Protein AF-A0A8C0JGU2-F1 (afdb_monomer)

pLDDT: mean 75.51, std 25.08, range [31.14, 98.25]

Solvent-accessible surface area (backbone atoms only — not comparable to full-atom values): 10276 Å² total; per-residue (Å²): 140,85,83,83,64,81,61,88,95,45,83,63,78,75,77,56,96,84,64,71,48,79,50,54,41,74,38,99,46,91,37,22,14,23,42,33,38,35,52,96,93,42,63,17,31,30,36,30,52,70,56,36,54,33,44,25,22,14,47,16,47,60,69,69,16,43,52,43,73,38,48,37,48,62,15,71,44,48,61,70,67,82,50,50,38,42,20,51,43,55,37,90,41,78,52,73,42,70,89,73,33,56,49,49,60,78,58,48,68,93,74,57,47,63,30,23,18,24,34,31,28,64,37,63,68,79,65,72,60,71,53,68,54,102,71,75,64,56,80,67,86,76,76,71,92,74,64,65,82,64,90,72,85,68,94,76,93,66,97,71,88,62,91,58,57,80,82,77,69,72,132

Mean predicted aligned error: 14.52 Å

Foldseek 3Di:
DDDFDDDDPDGPPPQPQADKDWFAPQDPDRQWHFIWIDHRNDIAFAFQALFFQLLLQLVCQLSVQHGFPTKDWQCPSHFDDDAHFWYNFDHPNPDNHSVVTDTDHTRDDPDDRSRTIITHGPRPPPPQPQPCDPDDGDRDDDDCPPFDFDQDDDPDDDRDTDGDDPVNPDD

Secondary structure (DSSP, 8-state):
-PPPP-BTTB------TT--EEEEEEEEETTEEEEEEEETTEEEEEB-TT--HHHHHHHHHHTT--SEEEEE-TTTT----SEEEE-S----S--SSGGGS--PPTT--S--GGGB-EEEE---------B--SS--B-----GGG--------SSS---PPP--GGGS--

Nearest PDB structures (foldseek):
  6san-assembly1_B  TM=9.947E-01  e=7.162E-18  Homo sapiens
  8j8t-assembly2_B  TM=9.954E-01  e=1.824E-17  Homo sapiens
  8wzs-assembly1_A  TM=9.879E-01  e=1.714E-17  Homo s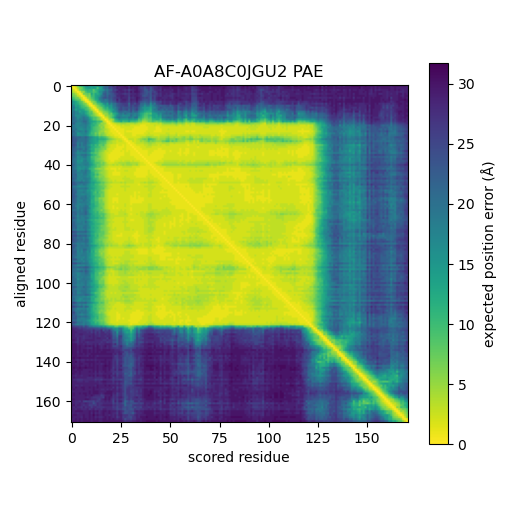apiens
  6sa4-assembly1_A  TM=9.863E-01  e=5.603E-17  Homo sapiens
  7c00-assembly1_A  TM=9.971E-01  e=2.672E-15  Homo sapiens

Organism: Chelonoidis abingdonii (NCBI:txid106734)

Radius of gyration: 19.93 Å; Cα contacts (8 Å, |Δi|>4): 339; chains: 1; bounding box: 49×46×57 Å

InterPro domains:
  IPR001190 SRCR domain [PF00530] (25-122)
  IPR001190 SRCR domain [PR00258] (22-38)
  IPR001190 SRCR domain [PR00258] (41-52)
  IPR001190 SRCR domain [PR00258] (56-66)
  IPR001190 SRCR domain [PR00258] (87-101)
  IPR001190 SRCR domain [PR00258] (110-122)
  IPR001190 SRCR domain [PS00420] (27-64)
  IPR001190 SRCR domain [PS50287] (22-122)
  IPR001190 SRCR domain [SM00202] (22-122)
  IPR036772 SRCR-like domain superfamily [G3DSA:3.10.250.10] (22-127)
  IPR036772 SRCR-like domain superfamily [SSF56487] (19-126)

Structure (mmCIF, N/CA/C/O backbone):
data_AF-A0A8C0JGU2-F1
#
_entry.id   AF-A0A8C0JGU2-F1
#
loop_
_atom_site.group_PDB
_atom_site.id
_atom_site.type_symbol
_atom_site.label_atom_id
_atom_site.label_alt_id
_atom_site.label_comp_id
_atom_site.label_asym_id
_atom_site.label_entity_id
_atom_site.label_seq_id
_atom_site.pdbx_PDB_ins_code
_atom_site.Cartn_x
_atom_site.Cartn_y
_atom_site.Cartn_z
_atom_site.occupancy
_atom_site.B_iso_or_equiv
_atom_site.auth_seq_id
_atom_site.auth_comp_id
_atom_site.auth_asym_id
_atom_site.auth_atom_id
_atom_site.pdbx_PDB_model_num
ATOM 1 N N . PRO A 1 1 ? -0.790 -10.135 26.734 1.00 35.59 1 PRO A N 1
ATOM 2 C CA . PRO A 1 1 ? -1.160 -11.500 27.181 1.00 35.59 1 PRO A CA 1
ATOM 3 C C . PRO A 1 1 ? -2.547 -11.884 26.630 1.00 35.59 1 PRO A C 1
ATOM 5 O O . PRO A 1 1 ? -3.564 -11.542 27.222 1.00 35.59 1 PRO A O 1
ATOM 8 N N . GLY A 1 2 ? -2.585 -12.486 25.436 1.00 40.38 2 GLY A N 1
ATOM 9 C CA . GLY A 1 2 ? -3.820 -12.966 24.804 1.00 40.38 2 GLY A CA 1
ATOM 10 C C . GLY A 1 2 ? -4.133 -14.395 25.245 1.00 40.38 2 GLY A C 1
ATOM 11 O O . GLY A 1 2 ? -3.232 -15.227 25.307 1.00 40.38 2 GLY A O 1
ATOM 12 N N . TRP A 1 3 ? -5.392 -14.666 25.577 1.00 45.00 3 TRP A N 1
ATOM 13 C CA . TRP A 1 3 ? -5.893 -15.983 25.960 1.00 45.00 3 TRP A CA 1
ATOM 14 C C . TRP A 1 3 ? -6.467 -16.659 24.709 1.00 45.00 3 TRP A C 1
ATOM 16 O O . TRP A 1 3 ? -7.402 -16.153 24.093 1.00 45.00 3 TRP A O 1
ATOM 26 N N . ALA A 1 4 ? -5.871 -17.775 24.291 1.00 41.94 4 ALA A N 1
ATOM 27 C CA . ALA A 1 4 ? -6.414 -18.607 23.225 1.00 41.94 4 ALA A CA 1
ATOM 28 C C . ALA A 1 4 ? -7.483 -19.528 23.827 1.00 41.94 4 ALA A C 1
ATOM 30 O O . ALA A 1 4 ? -7.175 -20.328 24.708 1.00 41.94 4 ALA A O 1
ATOM 31 N N . SER A 1 5 ? -8.728 -19.421 23.363 1.00 44.78 5 SER A N 1
ATOM 32 C CA . SER A 1 5 ? -9.773 -20.397 23.686 1.00 44.78 5 SER A CA 1
ATOM 33 C C . SER A 1 5 ? -9.930 -21.364 22.523 1.00 44.78 5 SER A C 1
ATOM 35 O O . SER A 1 5 ? -10.205 -20.948 21.399 1.00 44.78 5 SER A O 1
ATOM 37 N N . ALA A 1 6 ? -9.740 -22.655 22.789 1.00 40.84 6 ALA A N 1
ATOM 38 C CA . ALA A 1 6 ? -9.938 -23.717 21.815 1.00 40.84 6 ALA A CA 1
ATOM 39 C C . ALA A 1 6 ? -11.386 -24.219 21.887 1.00 40.84 6 ALA A C 1
ATOM 41 O O . ALA A 1 6 ? -11.769 -24.873 22.854 1.00 40.84 6 ALA A O 1
ATOM 42 N N . PHE A 1 7 ? -12.177 -23.956 20.848 1.00 49.88 7 PHE A N 1
ATOM 43 C CA . PHE A 1 7 ? -13.428 -24.667 20.597 1.00 49.88 7 PHE A CA 1
ATOM 44 C C . PHE A 1 7 ? -13.294 -25.398 19.257 1.00 49.88 7 PHE A C 1
ATOM 46 O O . PHE A 1 7 ? -13.098 -24.777 18.218 1.00 49.88 7 PHE A O 1
ATOM 53 N N . GLY A 1 8 ? -13.363 -26.732 19.280 1.00 45.84 8 GLY A N 1
ATOM 54 C CA . GLY A 1 8 ? -13.575 -27.538 18.074 1.00 45.84 8 GLY A CA 1
ATOM 55 C C . GLY A 1 8 ? -12.449 -27.545 17.034 1.00 45.84 8 GLY A C 1
ATOM 56 O O . GLY A 1 8 ? -12.742 -27.468 15.850 1.00 45.84 8 GLY A O 1
ATOM 57 N N . GLY A 1 9 ? -11.178 -27.652 17.434 1.00 48.88 9 GLY A N 1
ATOM 58 C CA . GLY A 1 9 ? -10.072 -27.928 16.496 1.00 48.88 9 GLY A CA 1
ATOM 59 C C . GLY A 1 9 ? -9.663 -26.772 15.572 1.00 48.88 9 GLY A C 1
ATOM 60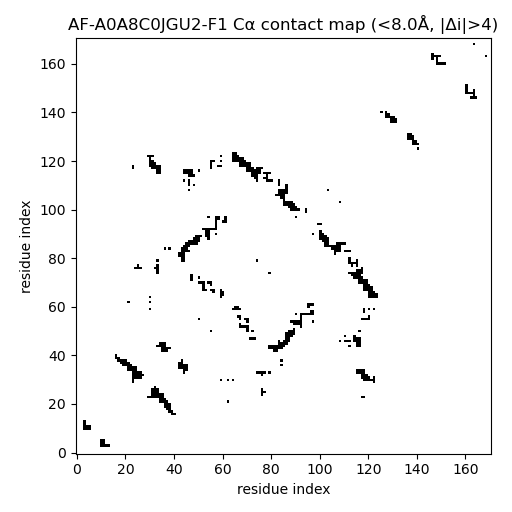 O O . GLY A 1 9 ? -8.700 -26.913 14.823 1.00 48.88 9 GLY A O 1
ATOM 61 N N . TRP A 1 10 ? -10.324 -25.618 15.670 1.00 46.44 10 TRP A N 1
ATOM 62 C CA . TRP A 1 10 ? -9.926 -24.382 15.003 1.00 46.44 10 TRP A CA 1
ATOM 63 C C . TRP A 1 10 ? -9.388 -23.408 16.051 1.00 46.44 10 TRP A C 1
ATOM 65 O O . TRP A 1 10 ? -10.082 -23.046 17.001 1.00 46.44 10 TRP A O 1
ATOM 75 N N . VAL A 1 11 ? -8.135 -22.977 15.896 1.00 49.69 11 VAL A N 1
ATOM 76 C CA . VAL A 1 11 ? -7.600 -21.856 16.676 1.00 49.69 11 VAL A CA 1
ATOM 77 C C . VAL A 1 11 ? -8.199 -20.584 16.086 1.00 49.69 11 VAL A C 1
ATOM 79 O O . VAL A 1 11 ? -7.696 -20.051 15.098 1.00 49.69 11 VAL A O 1
ATOM 82 N N . LEU A 1 12 ? -9.298 -20.104 16.669 1.00 52.41 12 LEU A N 1
ATOM 83 C CA . LEU A 1 12 ? -9.778 -18.756 16.394 1.00 52.41 12 LEU A CA 1
ATOM 84 C C . LEU A 1 12 ? -8.791 -17.783 17.039 1.00 52.41 12 LEU A C 1
ATOM 86 O O . LEU A 1 12 ? -8.829 -17.530 18.242 1.00 52.41 12 LEU A O 1
ATOM 90 N N . VAL A 1 13 ? -7.862 -17.262 16.238 1.00 56.88 13 VAL A N 1
ATOM 91 C CA . VAL A 1 13 ? -7.063 -16.107 16.644 1.00 56.88 13 VAL A CA 1
ATOM 92 C C . VAL A 1 13 ? -8.009 -14.913 16.649 1.00 56.88 13 VAL A C 1
ATOM 94 O O . VAL A 1 13 ? -8.278 -14.315 15.610 1.00 56.88 13 VAL A O 1
ATOM 97 N N . SER A 1 14 ? -8.559 -14.594 17.817 1.00 56.78 14 SER A N 1
ATOM 98 C CA . SER A 1 14 ? -9.327 -13.370 18.020 1.00 56.78 14 SER A CA 1
ATOM 99 C C . SER A 1 14 ? -8.399 -12.182 17.786 1.00 56.78 14 SER A C 1
ATOM 101 O O . SER A 1 14 ? -7.565 -11.863 18.633 1.00 56.78 14 SER A O 1
ATOM 103 N N . ILE A 1 15 ? -8.518 -11.553 16.617 1.00 59.50 15 ILE A N 1
ATOM 104 C CA . ILE A 1 15 ? -7.877 -10.279 16.296 1.00 59.50 15 ILE A CA 1
ATOM 105 C C . ILE A 1 15 ? -8.441 -9.258 17.305 1.00 59.50 15 ILE A C 1
ATOM 107 O O . ILE A 1 15 ? -9.648 -8.999 17.271 1.00 59.50 15 ILE A O 1
ATOM 111 N N . PRO A 1 16 ? -7.644 -8.759 18.272 1.00 62.22 16 PRO A N 1
ATOM 112 C CA . PRO A 1 16 ? -8.172 -7.930 19.349 1.00 62.22 16 PRO A CA 1
ATOM 113 C C . PRO A 1 16 ? -8.842 -6.674 18.783 1.00 62.22 16 PRO A C 1
ATOM 115 O O . PRO A 1 16 ? -8.376 -6.093 17.804 1.00 62.22 16 PRO A O 1
ATOM 118 N N . ALA A 1 17 ? -9.944 -6.242 19.399 1.00 53.47 17 ALA A N 1
ATOM 119 C CA . ALA A 1 17 ? -10.637 -5.022 18.999 1.00 53.47 17 ALA A CA 1
ATOM 120 C C . ALA A 1 17 ? -9.652 -3.836 19.051 1.00 53.47 17 ALA A C 1
ATOM 122 O O . ALA A 1 17 ? -9.192 -3.451 20.124 1.00 53.47 17 ALA A O 1
ATOM 123 N N . GLY A 1 18 ? -9.271 -3.322 17.876 1.00 64.69 18 GLY A N 1
ATOM 124 C CA . GLY A 1 18 ? -8.273 -2.258 17.712 1.00 64.69 18 GLY A CA 1
ATOM 125 C C . GLY A 1 18 ? -6.967 -2.661 17.014 1.00 64.69 18 GLY A C 1
ATOM 126 O O . GLY A 1 18 ? -6.158 -1.782 16.712 1.00 64.69 18 GLY A O 1
ATOM 127 N N . SER A 1 19 ? -6.733 -3.941 16.707 1.00 79.00 19 SER A N 1
ATOM 128 C CA . SER A 1 19 ? -5.566 -4.311 15.896 1.00 79.00 19 SER A CA 1
ATOM 129 C C . SER A 1 19 ? -5.781 -3.976 14.425 1.00 79.00 19 SER A C 1
ATOM 131 O O . SER A 1 19 ? -6.777 -4.373 13.819 1.00 79.00 19 SER A O 1
ATOM 133 N N . ARG A 1 20 ? -4.799 -3.268 13.870 1.00 90.62 20 ARG A N 1
ATOM 134 C CA . ARG A 1 20 ? -4.676 -2.938 12.453 1.00 90.62 20 ARG A CA 1
ATOM 135 C C . ARG A 1 20 ? -3.712 -3.913 11.798 1.00 90.62 20 ARG A C 1
ATOM 137 O O . ARG A 1 20 ? -2.676 -4.234 12.377 1.00 90.62 20 ARG A O 1
ATOM 144 N N . GLN A 1 21 ? -4.060 -4.398 10.615 1.00 93.12 21 GLN A N 1
ATOM 145 C CA . GLN A 1 21 ? -3.220 -5.318 9.848 1.00 93.12 21 GLN A CA 1
ATOM 146 C C . GLN A 1 21 ? -3.187 -4.894 8.388 1.00 93.12 21 GLN A C 1
ATOM 148 O O . GLN A 1 21 ? -4.146 -4.301 7.903 1.00 93.12 21 GLN A O 1
ATOM 153 N N . ILE A 1 22 ? -2.098 -5.229 7.700 1.00 95.25 22 ILE A N 1
ATOM 154 C CA . ILE A 1 22 ? -1.933 -4.988 6.267 1.00 95.25 22 ILE A CA 1
ATOM 155 C C . ILE A 1 22 ? -1.732 -6.328 5.571 1.00 95.25 22 ILE A C 1
ATOM 157 O O . ILE A 1 22 ? -1.011 -7.194 6.072 1.00 95.25 22 ILE A O 1
ATOM 161 N N . ARG A 1 23 ? -2.351 -6.488 4.403 1.00 95.00 23 ARG A N 1
ATOM 162 C CA . ARG A 1 23 ? -2.062 -7.584 3.476 1.00 95.00 23 ARG A CA 1
ATOM 163 C C . ARG A 1 23 ? -1.965 -7.066 2.048 1.00 95.00 23 ARG A C 1
ATOM 165 O O . ARG A 1 23 ? -2.581 -6.059 1.709 1.00 95.00 23 ARG A O 1
ATOM 172 N N . LEU A 1 24 ? -1.217 -7.792 1.224 1.00 96.12 24 LEU A N 1
ATOM 173 C CA . LEU A 1 24 ? -1.128 -7.552 -0.213 1.00 96.12 24 LEU A CA 1
ATOM 174 C C . LEU A 1 24 ? -1.906 -8.634 -0.958 1.00 96.12 24 LEU A C 1
ATOM 176 O O . LEU A 1 24 ? -1.728 -9.822 -0.681 1.00 96.12 24 LEU A O 1
ATOM 180 N N . VAL A 1 25 ? -2.777 -8.227 -1.879 1.00 96.44 25 VAL A N 1
ATOM 181 C CA . VAL A 1 25 ? -3.684 -9.130 -2.610 1.00 96.44 25 VAL A CA 1
ATOM 182 C C . VAL A 1 25 ? -3.461 -9.007 -4.119 1.00 96.44 25 VAL A C 1
ATOM 184 O O . VAL A 1 25 ? -3.108 -7.939 -4.612 1.00 96.44 25 VAL A O 1
ATOM 187 N N . ASN A 1 26 ? -3.672 -10.101 -4.860 1.00 92.88 26 ASN A N 1
ATOM 188 C CA . ASN A 1 26 ? -3.587 -10.169 -6.329 1.00 92.88 26 ASN A CA 1
ATOM 189 C C . ASN A 1 26 ? -2.222 -9.809 -6.951 1.00 92.88 26 ASN A C 1
ATOM 191 O O . ASN A 1 26 ? -2.153 -9.522 -8.144 1.00 92.88 26 ASN A O 1
ATOM 195 N N . GLY A 1 27 ? -1.130 -9.831 -6.186 1.00 88.56 27 GLY A N 1
ATOM 196 C CA . GLY A 1 27 ? 0.218 -9.707 -6.744 1.00 88.56 27 GLY A CA 1
ATOM 197 C C . GLY A 1 27 ? 0.896 -11.051 -6.997 1.00 88.56 27 GLY A C 1
ATOM 198 O O . GLY A 1 27 ? 0.436 -12.105 -6.562 1.00 88.56 27 GLY A O 1
ATOM 199 N N . ALA A 1 28 ? 2.045 -11.008 -7.675 1.00 82.25 28 ALA A N 1
ATOM 200 C CA . ALA A 1 28 ? 2.835 -12.189 -8.041 1.00 82.25 28 ALA A CA 1
ATOM 201 C C . ALA A 1 28 ? 3.551 -12.878 -6.852 1.00 82.25 28 ALA A C 1
ATOM 203 O O . ALA A 1 28 ? 4.361 -13.782 -7.052 1.00 82.25 28 ALA A O 1
ATOM 204 N N . GLY A 1 29 ? 3.292 -12.455 -5.610 1.00 84.12 29 GLY A N 1
ATOM 205 C CA . GLY A 1 29 ? 3.885 -13.028 -4.404 1.00 84.12 29 GLY A CA 1
ATOM 206 C C . GLY A 1 29 ? 3.549 -12.227 -3.146 1.00 84.12 29 GLY A C 1
ATOM 207 O O . GLY A 1 29 ? 2.809 -11.252 -3.198 1.00 84.12 29 GLY A O 1
ATOM 208 N N . ARG A 1 30 ? 4.140 -12.601 -2.001 1.00 89.12 30 ARG A N 1
ATOM 209 C CA . ARG A 1 30 ? 3.837 -11.975 -0.693 1.00 89.12 30 ARG A CA 1
ATOM 210 C C . ARG A 1 30 ? 4.192 -10.481 -0.599 1.00 89.12 30 ARG A C 1
ATOM 212 O O . ARG A 1 30 ? 3.742 -9.807 0.315 1.00 89.12 30 ARG A O 1
ATOM 219 N N . CYS A 1 31 ? 5.075 -10.013 -1.481 1.00 94.00 31 CYS A N 1
ATOM 220 C CA . CYS A 1 31 ? 5.689 -8.685 -1.447 1.00 94.00 31 CYS A CA 1
ATOM 221 C C . CYS A 1 31 ? 5.252 -7.801 -2.629 1.00 94.00 31 CYS A C 1
ATOM 223 O O . CYS A 1 31 ? 5.937 -6.838 -2.971 1.00 94.00 31 CYS A O 1
ATOM 225 N N . ALA A 1 32 ? 4.143 -8.156 -3.277 1.00 94.94 32 ALA A N 1
ATOM 226 C CA . ALA A 1 32 ? 3.533 -7.394 -4.353 1.00 94.94 32 ALA A CA 1
ATOM 227 C C . ALA A 1 32 ? 2.011 -7.530 -4.256 1.00 94.94 32 ALA A C 1
ATOM 229 O O . ALA A 1 32 ? 1.521 -8.609 -3.922 1.00 94.94 32 ALA A O 1
ATOM 230 N N . GLY A 1 33 ? 1.265 -6.474 -4.566 1.00 97.00 33 GLY A N 1
ATOM 231 C CA . GLY A 1 33 ? -0.195 -6.541 -4.648 1.00 97.00 33 GLY A CA 1
ATOM 232 C C . GLY A 1 33 ? -0.903 -5.246 -4.268 1.00 97.00 33 GLY A C 1
ATOM 233 O O . GLY A 1 33 ? -0.271 -4.269 -3.863 1.00 97.00 33 GLY A O 1
ATOM 234 N N . ARG A 1 34 ? -2.234 -5.264 -4.383 1.00 98.25 34 ARG A N 1
ATOM 235 C CA . ARG A 1 34 ? -3.127 -4.223 -3.860 1.00 98.25 34 ARG A CA 1
ATOM 236 C C . ARG A 1 34 ? -3.025 -4.186 -2.342 1.00 98.25 34 ARG A C 1
ATOM 238 O O . ARG A 1 34 ? -3.032 -5.244 -1.707 1.00 98.25 34 ARG A O 1
ATOM 245 N N . VAL A 1 35 ? -2.957 -2.986 -1.780 1.00 97.94 35 VAL A N 1
ATOM 246 C CA . VAL A 1 35 ? -2.894 -2.784 -0.333 1.00 97.94 35 VAL A CA 1
ATOM 247 C C . VAL A 1 35 ? -4.292 -2.908 0.255 1.00 97.94 35 VAL A C 1
ATOM 249 O O . VAL A 1 35 ? -5.206 -2.178 -0.125 1.00 97.94 35 VAL A O 1
ATOM 252 N N . GLU A 1 36 ? -4.451 -3.813 1.217 1.00 97.81 36 GLU A N 1
ATOM 253 C CA . GLU A 1 36 ? -5.662 -3.908 2.024 1.00 97.81 36 GLU A CA 1
ATOM 254 C C . GLU A 1 36 ? -5.332 -3.784 3.511 1.00 97.81 36 GLU A C 1
ATOM 256 O O . GLU A 1 36 ? -4.373 -4.385 4.005 1.00 97.81 36 GLU A O 1
ATOM 261 N N . ILE A 1 37 ? -6.154 -3.015 4.226 1.00 96.50 37 ILE A N 1
ATOM 262 C CA . ILE A 1 37 ? -6.022 -2.731 5.653 1.00 96.50 37 ILE A CA 1
ATOM 263 C C . ILE A 1 37 ? -7.218 -3.318 6.390 1.00 96.50 37 ILE A C 1
ATOM 265 O O . ILE A 1 37 ? -8.369 -3.100 6.013 1.00 96.50 37 ILE A O 1
ATOM 269 N N . TYR A 1 38 ? -6.944 -4.039 7.470 1.00 94.56 38 TYR A N 1
ATOM 270 C CA . TYR A 1 38 ? -7.964 -4.438 8.425 1.00 94.56 38 TYR A CA 1
ATOM 271 C C . TYR A 1 38 ? -8.141 -3.341 9.470 1.00 94.56 38 TYR A C 1
ATOM 273 O O . TYR A 1 38 ? -7.212 -3.043 10.226 1.00 94.56 38 TYR A O 1
ATOM 281 N N . TYR A 1 39 ? -9.330 -2.751 9.524 1.00 93.25 39 TYR A N 1
ATOM 282 C CA . TYR A 1 39 ? -9.692 -1.740 10.509 1.00 93.25 39 TYR A CA 1
ATOM 283 C C . TYR A 1 39 ? -11.168 -1.879 10.883 1.00 93.25 39 TYR A C 1
ATOM 285 O O . TYR A 1 39 ? -12.009 -2.216 10.054 1.00 93.25 39 TYR A O 1
ATOM 293 N N . ASN A 1 40 ? -11.477 -1.673 12.165 1.00 90.44 40 ASN A N 1
ATOM 294 C CA . ASN A 1 40 ? -12.839 -1.736 12.702 1.00 90.44 40 ASN A CA 1
ATOM 295 C C . ASN A 1 40 ? -13.651 -2.981 12.264 1.00 90.44 40 ASN A C 1
ATOM 297 O O . ASN A 1 40 ? -14.815 -2.886 11.886 1.00 90.44 40 ASN A O 1
ATOM 301 N N . GLY A 1 41 ? -13.020 -4.160 12.273 1.00 89.94 41 GLY A N 1
ATOM 302 C CA . GLY A 1 41 ? -13.701 -5.425 11.976 1.00 89.94 41 GLY A CA 1
ATOM 303 C C . GLY A 1 41 ? -13.807 -5.794 10.493 1.00 89.94 41 GLY A C 1
ATOM 304 O O . GLY A 1 41 ? -14.367 -6.843 10.184 1.00 89.94 41 GLY A O 1
ATOM 305 N N . SER A 1 42 ? -13.289 -4.977 9.568 1.00 93.88 42 SER A N 1
ATOM 306 C CA . SER A 1 42 ? -13.385 -5.264 8.132 1.00 93.88 42 SER A CA 1
ATOM 307 C C . SER A 1 42 ? -12.131 -4.883 7.345 1.00 93.88 42 SER A C 1
ATOM 309 O O . SER A 1 42 ? -11.362 -3.994 7.716 1.00 93.88 42 SER A O 1
ATOM 311 N N . TRP A 1 43 ? -11.912 -5.610 6.248 1.00 96.06 43 TRP A N 1
ATOM 312 C CA . TRP A 1 43 ? -10.877 -5.293 5.270 1.00 96.06 43 TRP A CA 1
ATOM 313 C C . TRP A 1 43 ? -11.370 -4.194 4.334 1.00 96.06 43 TRP A C 1
ATOM 315 O O . TRP A 1 43 ? -12.520 -4.217 3.900 1.00 96.06 43 TRP A O 1
ATOM 325 N N . GLY A 1 44 ? -10.481 -3.263 4.020 1.00 97.19 44 GLY A N 1
ATOM 326 C CA . GLY A 1 44 ? -10.713 -2.197 3.056 1.00 97.19 44 GLY A CA 1
ATOM 327 C C . GLY A 1 44 ? -9.431 -1.816 2.328 1.00 97.19 44 GLY A C 1
ATOM 328 O O . GLY A 1 44 ? -8.363 -2.333 2.657 1.00 97.19 44 GLY A O 1
ATOM 329 N N . THR A 1 45 ? -9.530 -0.940 1.337 1.00 97.94 45 THR A N 1
ATOM 330 C CA . THR A 1 45 ? -8.413 -0.560 0.456 1.00 97.94 45 THR A CA 1
ATOM 331 C C . THR A 1 45 ? -7.842 0.816 0.803 1.00 97.94 45 THR A C 1
ATOM 333 O O . THR A 1 45 ? -8.277 1.463 1.760 1.00 97.94 45 THR A O 1
ATOM 336 N N . VAL A 1 46 ? -6.830 1.243 0.052 1.00 98.06 46 VAL A N 1
ATOM 337 C CA . VAL A 1 46 ? -6.186 2.560 0.152 1.00 98.06 46 VAL A CA 1
ATOM 338 C C . VAL A 1 46 ? -6.321 3.252 -1.199 1.00 98.06 46 VAL A C 1
ATOM 340 O O . VAL A 1 46 ? -6.146 2.587 -2.218 1.00 98.06 46 VAL A O 1
ATOM 343 N N . CYS A 1 47 ? -6.650 4.542 -1.209 1.00 98.12 47 CYS A N 1
ATOM 344 C CA . CYS A 1 47 ? -6.697 5.328 -2.439 1.00 98.12 47 CYS A CA 1
ATOM 345 C C . CYS A 1 47 ? -5.291 5.668 -2.959 1.00 98.12 47 CYS A C 1
ATOM 347 O O . CYS A 1 47 ? -4.349 5.779 -2.177 1.00 98.12 47 CYS A O 1
ATOM 349 N N . ASP A 1 48 ? -5.160 5.821 -4.275 1.00 97.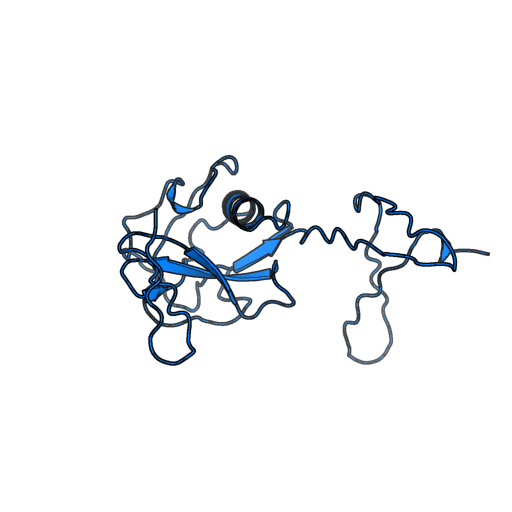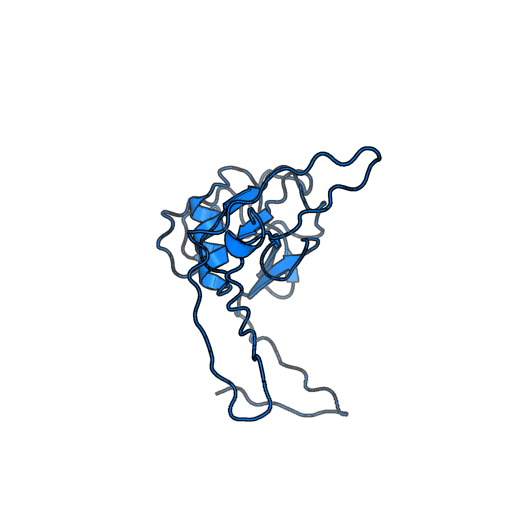31 48 ASP A N 1
ATOM 350 C CA . ASP A 1 48 ? -3.931 6.209 -4.959 1.00 97.31 48 ASP A CA 1
ATOM 351 C C . ASP A 1 48 ? -3.689 7.731 -5.051 1.00 97.31 48 ASP A C 1
ATOM 353 O O . ASP A 1 48 ? -2.627 8.144 -5.523 1.00 97.31 48 ASP A O 1
ATOM 357 N N . ASP A 1 49 ? -4.613 8.563 -4.558 1.00 97.31 49 ASP A N 1
ATOM 358 C CA . ASP A 1 49 ? -4.412 10.008 -4.430 1.00 97.31 49 ASP A CA 1
ATOM 359 C C . ASP A 1 49 ? -3.212 10.275 -3.498 1.00 97.31 49 ASP A C 1
ATOM 361 O O . ASP A 1 49 ? -3.151 9.811 -2.357 1.00 97.31 49 ASP A O 1
ATOM 365 N N . SER A 1 50 ? -2.222 11.012 -4.013 1.00 96.06 50 SER A N 1
ATOM 366 C CA . SER A 1 50 ? -0.914 11.266 -3.380 1.00 96.06 50 SER A CA 1
ATOM 367 C C . SER A 1 50 ? -0.019 10.033 -3.153 1.00 96.06 50 SER A C 1
ATOM 369 O O . SER A 1 50 ? 1.082 10.194 -2.636 1.00 96.06 50 SER A O 1
ATOM 371 N N . TRP A 1 51 ? -0.427 8.841 -3.606 1.00 97.75 51 TRP A N 1
ATOM 372 C CA . TRP A 1 51 ? 0.296 7.590 -3.367 1.00 97.75 51 TRP A CA 1
ATOM 373 C C . TRP A 1 51 ? 1.645 7.529 -4.083 1.00 97.75 51 TRP A C 1
ATOM 375 O O . TRP A 1 51 ? 1.719 7.521 -5.318 1.00 97.75 51 TRP A O 1
ATOM 385 N N . ASP A 1 52 ? 2.721 7.415 -3.308 1.00 96.62 52 ASP A N 1
ATOM 386 C CA . ASP A 1 52 ? 4.082 7.484 -3.817 1.00 96.62 52 ASP A CA 1
ATOM 387 C C . ASP A 1 52 ? 5.000 6.338 -3.337 1.00 96.62 52 ASP A C 1
ATOM 389 O O . ASP A 1 52 ? 4.613 5.342 -2.702 1.00 96.62 52 ASP A O 1
ATOM 393 N N . LEU A 1 53 ? 6.275 6.440 -3.726 1.00 96.50 53 LEU A N 1
ATOM 394 C CA . LEU A 1 53 ? 7.291 5.457 -3.364 1.00 96.50 53 LEU A CA 1
ATOM 395 C C . LEU A 1 53 ? 7.610 5.480 -1.860 1.00 96.50 53 LEU A C 1
ATOM 397 O O . LEU A 1 53 ? 7.982 4.441 -1.310 1.00 96.50 53 LEU A O 1
ATOM 401 N N . SER A 1 54 ? 7.468 6.628 -1.200 1.00 97.62 54 SER A N 1
ATOM 402 C CA . SER A 1 54 ? 7.680 6.813 0.237 1.00 97.62 54 SER A CA 1
ATOM 403 C C . SER A 1 54 ? 6.623 6.046 1.030 1.00 97.62 54 SER A C 1
ATOM 405 O O . SER A 1 54 ? 6.984 5.278 1.928 1.00 97.62 54 SER A O 1
ATOM 407 N N . ASP A 1 55 ? 5.354 6.138 0.628 1.00 97.38 55 ASP A N 1
ATOM 408 C CA . ASP A 1 55 ? 4.243 5.378 1.216 1.00 97.38 55 ASP A CA 1
ATOM 409 C C . ASP A 1 55 ? 4.449 3.874 1.052 1.00 97.38 55 ASP A C 1
ATOM 411 O O . ASP A 1 55 ? 4.396 3.081 2.002 1.00 97.38 55 ASP A O 1
ATOM 415 N N . SER A 1 56 ? 4.783 3.478 -0.176 1.00 96.81 56 SER A N 1
ATOM 416 C CA . SER A 1 56 ? 5.069 2.088 -0.512 1.00 96.81 56 SER A CA 1
ATOM 417 C C . SER A 1 56 ? 6.247 1.548 0.302 1.00 96.81 56 SER A C 1
ATOM 419 O O . SER A 1 56 ? 6.249 0.383 0.707 1.00 96.81 56 SER A O 1
ATOM 421 N N . ASN A 1 57 ? 7.256 2.378 0.580 1.00 96.31 57 ASN A N 1
ATOM 422 C CA . ASN A 1 57 ? 8.435 1.986 1.347 1.00 96.31 57 ASN A CA 1
ATOM 423 C C . ASN A 1 57 ? 8.094 1.682 2.808 1.00 96.31 57 ASN A C 1
ATOM 425 O O . ASN A 1 57 ? 8.633 0.720 3.360 1.00 96.31 57 ASN A O 1
ATOM 429 N N . VAL A 1 58 ? 7.176 2.440 3.414 1.00 97.12 58 VAL A N 1
ATOM 430 C CA . VAL A 1 58 ? 6.663 2.151 4.762 1.00 97.12 58 VAL A CA 1
ATOM 431 C C . VAL A 1 58 ? 5.987 0.782 4.784 1.00 97.12 58 VAL A C 1
ATOM 433 O O . VAL A 1 58 ? 6.342 -0.052 5.615 1.00 97.12 58 VAL A O 1
ATOM 436 N N . ILE A 1 59 ? 5.112 0.480 3.818 1.00 96.25 59 ILE A N 1
ATOM 437 C CA . ILE A 1 59 ? 4.462 -0.840 3.725 1.00 96.25 59 ILE A CA 1
ATOM 438 C C . ILE A 1 59 ? 5.490 -1.960 3.553 1.00 96.25 59 ILE A C 1
ATOM 440 O O . ILE A 1 59 ? 5.427 -2.982 4.239 1.00 96.25 59 ILE A O 1
ATOM 444 N N . CYS A 1 60 ? 6.450 -1.786 2.645 1.00 94.69 60 CYS A N 1
ATOM 445 C CA . CYS A 1 60 ? 7.465 -2.801 2.384 1.00 94.69 60 CYS A CA 1
ATOM 446 C C . CYS A 1 60 ? 8.328 -3.089 3.619 1.00 94.69 60 CYS A C 1
ATOM 448 O O . CYS A 1 60 ? 8.647 -4.254 3.878 1.00 94.69 60 CYS A O 1
ATOM 450 N N . LYS A 1 61 ? 8.652 -2.063 4.415 1.00 93.88 61 LYS A N 1
ATOM 451 C CA . LYS A 1 61 ? 9.334 -2.218 5.706 1.00 93.88 61 LYS A CA 1
ATOM 452 C C . LYS A 1 61 ? 8.439 -2.913 6.729 1.00 93.88 61 LYS A C 1
ATOM 454 O O . LYS A 1 61 ? 8.874 -3.891 7.336 1.00 93.88 61 LYS A O 1
ATOM 459 N N . GLN A 1 62 ? 7.192 -2.465 6.864 1.00 94.00 62 GLN A N 1
ATOM 460 C CA . GLN A 1 62 ? 6.215 -2.988 7.819 1.00 94.00 62 GLN A CA 1
ATOM 461 C C . GLN A 1 62 ? 5.915 -4.481 7.589 1.00 94.00 62 GLN A C 1
ATOM 463 O O . GLN A 1 62 ? 5.771 -5.245 8.541 1.00 94.00 62 GLN A O 1
ATOM 468 N N . LEU A 1 63 ? 5.894 -4.926 6.328 1.00 92.56 63 LEU A N 1
ATOM 469 C CA . LEU A 1 63 ? 5.704 -6.330 5.941 1.00 92.56 63 LEU A CA 1
ATOM 470 C C . LEU A 1 63 ? 7.006 -7.154 5.904 1.00 92.56 63 LEU A C 1
ATOM 472 O O . LEU A 1 63 ? 6.974 -8.344 5.582 1.00 92.56 63 LEU A O 1
ATOM 476 N N . GLY A 1 64 ? 8.166 -6.554 6.191 1.00 91.50 64 GLY A N 1
ATOM 477 C CA . GLY A 1 64 ? 9.459 -7.246 6.127 1.00 91.50 64 GLY A CA 1
ATOM 478 C C . GLY A 1 64 ? 9.834 -7.707 4.710 1.00 91.50 64 GLY A C 1
ATOM 479 O O . GLY A 1 64 ? 10.448 -8.762 4.525 1.00 91.50 64 GLY A O 1
ATOM 480 N N . CYS A 1 65 ? 9.437 -6.939 3.697 1.00 91.31 65 CYS A N 1
ATOM 481 C CA . CYS A 1 65 ? 9.674 -7.192 2.276 1.00 91.31 65 CYS A CA 1
ATOM 48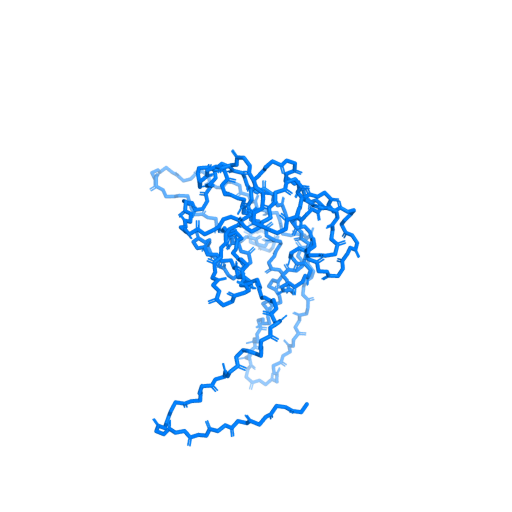2 C C . CYS A 1 65 ? 10.845 -6.381 1.692 1.00 91.31 65 CYS A C 1
ATOM 484 O O . CYS A 1 65 ? 11.098 -6.455 0.489 1.00 91.31 65 CYS A O 1
ATOM 486 N N . GLY A 1 66 ? 11.579 -5.635 2.523 1.00 91.44 66 GLY A N 1
ATOM 487 C CA . GLY A 1 66 ? 12.692 -4.782 2.100 1.00 91.44 66 GLY A CA 1
ATOM 488 C C . GLY A 1 66 ? 12.235 -3.362 1.771 1.00 91.44 66 GLY A C 1
ATOM 489 O O . GLY A 1 66 ? 11.365 -2.826 2.447 1.00 91.44 66 GLY A O 1
ATOM 490 N N . HIS A 1 67 ? 12.838 -2.749 0.752 1.00 92.25 67 HIS A N 1
ATOM 491 C CA . HIS A 1 67 ? 12.457 -1.417 0.262 1.00 92.25 67 HIS A CA 1
ATOM 492 C C . HIS A 1 67 ? 11.443 -1.515 -0.886 1.00 92.25 67 HIS A C 1
ATOM 494 O O . HIS A 1 67 ? 11.355 -2.560 -1.546 1.00 92.25 67 HIS A O 1
ATOM 500 N N . ALA A 1 68 ? 10.698 -0.436 -1.129 1.00 94.38 68 ALA A N 1
ATOM 501 C CA . ALA A 1 68 ? 9.790 -0.332 -2.269 1.00 94.38 68 ALA A CA 1
ATOM 502 C C . ALA A 1 68 ? 10.546 -0.193 -3.595 1.00 94.38 68 ALA A C 1
ATOM 504 O O . ALA A 1 68 ? 11.497 0.576 -3.701 1.00 94.38 68 ALA A O 1
ATOM 505 N N . LEU A 1 69 ? 10.101 -0.943 -4.603 1.00 94.19 69 LEU A N 1
ATOM 506 C CA . LEU A 1 69 ? 10.532 -0.794 -5.993 1.00 94.19 69 LEU A CA 1
ATOM 507 C C . LEU A 1 69 ? 9.545 0.045 -6.798 1.00 94.19 69 LEU A C 1
ATOM 509 O O . LEU A 1 69 ? 9.958 0.740 -7.721 1.00 94.19 69 LEU A O 1
ATOM 513 N N . ASN A 1 70 ? 8.250 -0.061 -6.489 1.00 93.62 70 ASN A N 1
ATOM 514 C CA . ASN A 1 70 ? 7.219 0.682 -7.195 1.00 93.62 70 ASN A CA 1
ATOM 515 C C . ASN A 1 70 ? 5.974 0.918 -6.330 1.00 93.62 70 ASN A C 1
ATOM 517 O O . ASN A 1 70 ? 5.586 0.051 -5.540 1.00 93.62 70 ASN A O 1
ATOM 521 N N . ALA A 1 71 ? 5.336 2.060 -6.568 1.00 96.69 71 ALA A N 1
ATOM 522 C CA . ALA A 1 71 ? 4.026 2.435 -6.062 1.00 96.69 71 ALA A CA 1
ATOM 523 C C . ALA A 1 71 ? 3.033 2.319 -7.222 1.00 96.69 71 ALA A C 1
ATOM 525 O O . ALA A 1 71 ? 3.123 3.055 -8.203 1.00 96.69 71 ALA A O 1
ATOM 526 N N . THR A 1 72 ? 2.141 1.332 -7.176 1.00 95.88 72 THR A N 1
ATOM 527 C CA . THR A 1 72 ? 1.209 1.094 -8.283 1.00 95.88 72 THR A CA 1
ATOM 528 C C . THR A 1 72 ? -0.113 1.788 -8.015 1.00 95.88 72 THR A C 1
ATOM 530 O O . THR A 1 72 ? -0.677 1.628 -6.936 1.00 95.88 72 THR A O 1
ATOM 533 N N . VAL A 1 73 ? -0.626 2.474 -9.027 1.00 97.00 73 VAL A N 1
ATOM 534 C CA . VAL A 1 73 ? -1.874 3.241 -8.977 1.00 97.00 73 VAL A CA 1
ATOM 535 C C . VAL A 1 73 ? -2.917 2.630 -9.918 1.00 97.00 73 VAL A C 1
ATOM 537 O O . VAL A 1 73 ? -2.641 1.662 -10.635 1.00 97.00 73 VAL A O 1
ATOM 540 N N . SER A 1 74 ? -4.116 3.195 -9.922 1.00 96.81 74 SER A N 1
ATOM 541 C CA . SER A 1 74 ? -5.231 2.881 -10.813 1.00 96.81 74 SER A CA 1
ATOM 542 C C . SER A 1 74 ? -5.625 1.405 -10.803 1.00 96.81 74 SER A C 1
ATOM 544 O O . SER A 1 74 ? -5.836 0.793 -11.855 1.00 96.81 74 SER A O 1
ATOM 546 N N . ALA A 1 75 ? -5.678 0.814 -9.604 1.00 96.38 75 ALA A N 1
ATOM 547 C CA . ALA A 1 75 ? -6.055 -0.578 -9.392 1.00 96.38 75 ALA A CA 1
ATOM 548 C C . ALA A 1 75 ? -5.244 -1.562 -10.256 1.00 96.38 75 ALA A C 1
ATOM 550 O O . ALA A 1 75 ? -5.793 -2.516 -10.809 1.00 96.38 75 ALA A O 1
ATOM 551 N N . HIS A 1 76 ? -3.926 -1.350 -10.366 1.00 96.38 76 HIS A N 1
ATOM 552 C CA . HIS A 1 76 ? -3.018 -2.195 -11.155 1.00 96.38 76 HIS A CA 1
ATOM 553 C C . HIS A 1 76 ? -3.153 -3.699 -10.848 1.00 96.38 76 HIS A C 1
ATOM 555 O O . HIS A 1 76 ? -3.118 -4.529 -11.753 1.00 96.38 76 HIS A O 1
ATOM 561 N N . TYR A 1 77 ? -3.358 -4.054 -9.576 1.00 96.06 77 TYR A N 1
ATOM 562 C CA . TYR A 1 77 ? -3.578 -5.435 -9.118 1.00 96.06 77 TYR A CA 1
ATOM 563 C C . TYR A 1 77 ? -5.071 -5.825 -9.063 1.00 96.06 77 TYR A C 1
ATOM 565 O O . TYR A 1 77 ? -5.487 -6.752 -8.360 1.00 96.06 77 TYR A O 1
ATOM 573 N N . GLY A 1 78 ? -5.904 -5.107 -9.808 1.00 97.12 78 GLY A N 1
ATOM 574 C CA . GLY A 1 78 ? -7.354 -5.217 -9.793 1.00 97.12 78 GLY A CA 1
ATOM 575 C C . GLY A 1 78 ? -7.997 -4.433 -8.652 1.00 97.12 78 GLY A C 1
ATOM 576 O O . GLY A 1 78 ? -7.358 -4.096 -7.654 1.00 97.12 78 GLY A O 1
ATOM 577 N N . GLN A 1 79 ? -9.291 -4.179 -8.815 1.00 97.94 79 GLN A N 1
ATOM 578 C CA . GLN A 1 79 ? -10.118 -3.453 -7.855 1.00 97.94 79 GLN A CA 1
ATOM 579 C C . GLN A 1 79 ? -10.383 -4.316 -6.619 1.00 97.94 79 GLN A C 1
ATOM 581 O O . GLN A 1 79 ? -10.586 -5.530 -6.723 1.00 97.94 79 GLN A O 1
ATOM 586 N N . GLY A 1 80 ? -10.361 -3.692 -5.452 1.00 96.06 80 GLY A N 1
ATOM 587 C CA . GLY A 1 80 ? -10.869 -4.259 -4.219 1.00 96.06 80 GLY A CA 1
ATOM 588 C C . GLY A 1 80 ? -12.374 -4.058 -4.086 1.00 96.06 80 GLY A C 1
ATOM 589 O O . GLY A 1 80 ? -13.096 -3.775 -5.043 1.00 96.06 80 GLY A O 1
ATOM 590 N N . SER A 1 81 ? -12.854 -4.254 -2.866 1.00 95.19 81 SER A N 1
ATOM 591 C CA . SER A 1 81 ? -14.265 -4.140 -2.519 1.00 95.19 81 SER A CA 1
ATOM 592 C C . SER A 1 81 ? -14.410 -3.668 -1.081 1.00 95.19 81 SER A C 1
ATOM 594 O O . SER A 1 81 ? -13.583 -4.021 -0.240 1.00 95.19 81 SER A O 1
ATOM 596 N N . GLY A 1 82 ? -15.512 -2.988 -0.778 1.00 94.31 82 GLY A N 1
ATOM 597 C CA . GLY A 1 82 ? -15.839 -2.564 0.579 1.00 94.31 82 GLY A CA 1
ATOM 598 C C . GLY A 1 82 ? -15.410 -1.126 0.841 1.00 94.31 82 GLY A C 1
ATOM 599 O O . GLY A 1 82 ? -15.560 -0.264 -0.017 1.00 94.31 82 GLY A O 1
ATOM 600 N N . GLN A 1 83 ? -14.936 -0.854 2.053 1.00 96.50 83 GLN A N 1
ATOM 601 C CA . GLN A 1 83 ? -14.547 0.493 2.461 1.00 96.50 83 GLN A CA 1
ATOM 602 C C . GLN A 1 83 ? -13.159 0.847 1.912 1.00 96.50 83 GLN A C 1
ATOM 604 O O . GLN A 1 83 ? -12.260 0.008 1.927 1.00 96.50 83 GLN A O 1
ATOM 609 N N . ILE A 1 84 ? -12.950 2.097 1.499 1.00 97.75 84 ILE A N 1
ATOM 610 C CA . ILE A 1 84 ? -11.600 2.646 1.322 1.00 97.75 84 ILE A CA 1
ATOM 611 C C . ILE A 1 84 ? -11.229 3.323 2.642 1.00 97.75 84 ILE A C 1
ATOM 613 O O . ILE A 1 84 ? -11.941 4.212 3.117 1.00 97.75 84 ILE A O 1
ATOM 617 N N . TRP A 1 85 ? -10.183 2.830 3.302 1.00 97.31 85 TRP A N 1
ATOM 618 C CA . TRP A 1 85 ? -9.840 3.232 4.665 1.00 97.31 85 TRP A CA 1
ATOM 619 C C . TRP A 1 85 ? -8.970 4.475 4.734 1.00 97.31 85 TRP A C 1
ATOM 621 O O . TRP A 1 85 ? -9.168 5.276 5.645 1.00 97.31 85 TRP A O 1
ATOM 631 N N . LEU A 1 86 ? -8.025 4.619 3.809 1.00 97.38 86 LEU A N 1
ATOM 632 C CA . LEU A 1 86 ? -7.072 5.725 3.780 1.00 97.38 86 LEU A CA 1
ATOM 633 C C . LEU A 1 86 ? -7.087 6.411 2.414 1.00 97.38 86 LEU A C 1
ATOM 635 O O . LEU A 1 86 ? -7.275 5.754 1.388 1.00 97.38 86 LEU A O 1
ATOM 639 N N . ASP A 1 87 ? -6.871 7.721 2.446 1.00 97.81 87 ASP A N 1
ATOM 640 C CA . ASP A 1 87 ? -6.837 8.634 1.306 1.00 97.81 87 ASP A CA 1
ATOM 641 C C . ASP A 1 87 ? -5.847 9.775 1.603 1.00 97.81 87 ASP A C 1
ATOM 643 O O . ASP A 1 87 ? -5.635 10.104 2.781 1.00 97.81 87 ASP A O 1
ATOM 647 N N . ASP A 1 88 ? -5.246 10.347 0.556 1.00 97.00 88 ASP A N 1
ATOM 648 C CA . ASP A 1 88 ? -4.136 11.311 0.610 1.00 97.00 88 ASP A CA 1
ATOM 649 C C . ASP A 1 88 ? -3.031 10.893 1.596 1.00 97.00 88 ASP A C 1
ATOM 651 O O . ASP A 1 88 ? -2.630 11.660 2.481 1.00 97.00 88 ASP A O 1
ATOM 655 N N . VAL A 1 89 ? -2.571 9.643 1.499 1.00 97.38 89 VAL A N 1
ATOM 656 C CA . VAL A 1 89 ? -1.443 9.180 2.317 1.00 97.38 89 VAL A CA 1
ATOM 657 C C . VAL A 1 89 ? -0.183 9.902 1.845 1.00 97.38 89 VAL A C 1
ATOM 659 O O . VAL A 1 89 ? 0.064 9.990 0.650 1.00 97.38 89 VAL A O 1
ATOM 662 N N . ASN A 1 90 ? 0.568 10.476 2.784 1.00 96.81 90 ASN A N 1
ATOM 663 C CA . ASN A 1 90 ? 1.763 11.258 2.474 1.00 96.81 90 ASN A CA 1
ATOM 664 C C . ASN A 1 90 ? 2.864 10.997 3.510 1.00 96.81 90 ASN A C 1
ATOM 666 O O . ASN A 1 90 ? 3.152 11.823 4.384 1.00 96.81 90 ASN A O 1
ATOM 670 N N . CYS A 1 91 ? 3.425 9.794 3.465 1.00 96.88 91 CYS A N 1
ATOM 671 C CA . CYS A 1 91 ? 4.521 9.358 4.314 1.00 96.88 91 CYS A CA 1
ATOM 672 C C . CYS A 1 91 ? 5.838 10.065 3.951 1.00 96.88 91 CYS A C 1
ATOM 674 O O . CYS A 1 91 ? 6.160 10.296 2.791 1.00 96.88 91 CYS A O 1
ATOM 676 N N . SER A 1 92 ? 6.693 10.289 4.949 1.00 94.69 92 SER A N 1
ATOM 677 C CA . SER A 1 92 ? 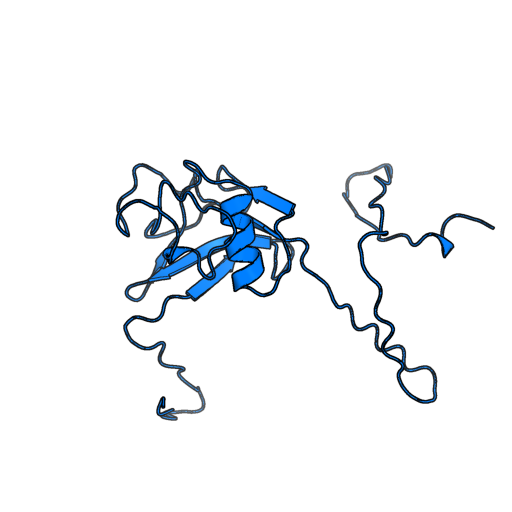8.099 10.662 4.731 1.00 94.69 92 SER A CA 1
ATOM 678 C C . SER A 1 92 ? 8.982 9.472 4.324 1.00 94.69 92 SER A C 1
ATOM 680 O O . SER A 1 92 ? 10.113 9.656 3.871 1.00 94.69 92 SER A O 1
ATOM 682 N N . GLY A 1 93 ? 8.494 8.239 4.513 1.00 91.31 93 GLY A N 1
ATOM 683 C CA . GLY A 1 93 ? 9.187 6.988 4.197 1.00 91.31 93 G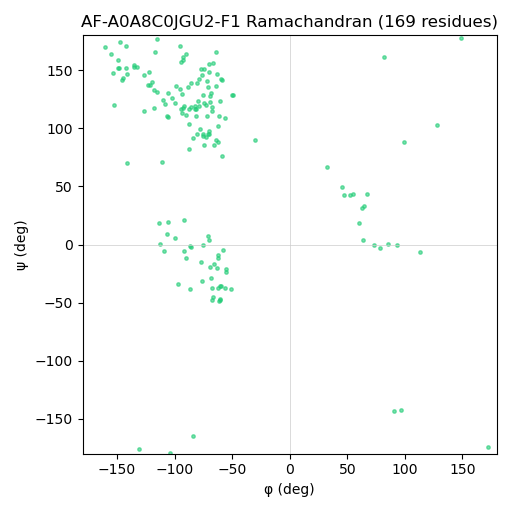LY A CA 1
ATOM 684 C C . GLY A 1 93 ? 9.979 6.387 5.366 1.00 91.31 93 GLY A C 1
ATOM 685 O O . GLY A 1 93 ? 10.602 5.325 5.212 1.00 91.31 93 GLY A O 1
ATOM 686 N N . ASN A 1 94 ? 9.972 7.050 6.526 1.00 92.25 94 ASN A N 1
ATOM 687 C CA . ASN A 1 94 ? 10.689 6.657 7.746 1.00 92.25 94 ASN A CA 1
ATOM 688 C C . ASN A 1 94 ? 9.766 6.168 8.865 1.00 92.25 94 ASN A C 1
ATOM 690 O O . ASN A 1 94 ? 10.246 5.704 9.898 1.00 92.25 94 ASN A O 1
ATOM 694 N N . GLU A 1 95 ? 8.460 6.263 8.659 1.00 95.75 95 GLU A N 1
ATOM 695 C CA . GLU A 1 95 ? 7.448 5.774 9.572 1.00 95.75 95 GLU A CA 1
ATOM 696 C C . GLU A 1 95 ? 7.547 4.250 9.729 1.00 95.75 95 GLU A C 1
ATOM 698 O O . GLU A 1 95 ? 7.903 3.520 8.800 1.00 95.75 95 GLU A O 1
ATOM 703 N N . SER A 1 96 ? 7.222 3.762 10.927 1.00 91.38 96 SER A N 1
ATOM 704 C CA . SER A 1 96 ? 7.190 2.324 11.221 1.00 91.38 96 SER A CA 1
ATOM 705 C C . SER A 1 96 ? 5.954 1.638 10.642 1.00 91.38 96 SER A C 1
ATOM 707 O O . SER A 1 96 ? 6.007 0.462 10.290 1.00 91.38 96 SER A O 1
ATOM 709 N N . ASP A 1 97 ? 4.844 2.373 10.559 1.00 93.38 97 ASP A N 1
ATOM 710 C CA . ASP A 1 97 ? 3.548 1.864 10.133 1.00 93.38 97 ASP A CA 1
ATOM 711 C C . ASP A 1 97 ? 2.817 2.888 9.266 1.00 93.38 97 ASP A C 1
ATOM 713 O O . ASP A 1 97 ? 2.864 4.087 9.550 1.00 93.38 97 ASP A O 1
ATOM 717 N N . LEU A 1 98 ? 2.045 2.402 8.292 1.00 95.06 98 LEU A N 1
ATOM 718 C CA . LEU A 1 98 ? 1.297 3.239 7.346 1.00 95.06 98 LEU A CA 1
ATOM 719 C C . LEU A 1 98 ? 0.338 4.233 8.024 1.00 95.06 98 LEU A C 1
ATOM 721 O O . LEU A 1 98 ? 0.208 5.377 7.610 1.00 95.06 98 LEU A O 1
ATOM 725 N N . TRP A 1 99 ? -0.313 3.824 9.113 1.00 93.88 99 TRP A N 1
ATOM 726 C CA . TRP A 1 99 ? -1.249 4.674 9.863 1.00 93.88 99 TRP A CA 1
ATOM 727 C C . TRP A 1 99 ? -0.586 5.740 10.740 1.00 93.88 99 TRP A C 1
ATOM 729 O O . TRP A 1 99 ? -1.289 6.453 11.456 1.00 93.88 99 TRP A O 1
ATOM 739 N N . SER A 1 100 ? 0.745 5.806 10.751 1.00 94.69 100 SER A N 1
ATOM 740 C CA . SER A 1 100 ? 1.485 6.909 11.373 1.00 94.69 100 SER A CA 1
ATOM 741 C C . SER A 1 100 ? 1.743 8.044 10.382 1.00 94.69 100 SER A C 1
ATOM 743 O O . SER A 1 100 ? 2.160 9.123 10.798 1.00 94.69 100 SER A O 1
ATOM 745 N N . CYS A 1 101 ? 1.502 7.808 9.091 1.00 95.88 101 CYS A N 1
ATOM 746 C CA . CYS A 1 101 ? 1.660 8.818 8.064 1.00 95.88 101 CYS A CA 1
ATOM 747 C C . CYS A 1 101 ? 0.495 9.818 8.089 1.00 95.88 101 CYS A C 1
ATOM 749 O O . CYS A 1 101 ? -0.653 9.433 8.359 1.00 95.88 101 CYS A O 1
ATOM 751 N N . PRO A 1 102 ? 0.762 11.095 7.770 1.00 96.62 102 PRO A N 1
ATOM 752 C CA . PRO A 1 102 ? -0.281 12.055 7.438 1.00 96.62 102 PRO A CA 1
ATOM 753 C C . PRO A 1 102 ? -1.218 11.478 6.371 1.00 96.62 102 PRO A C 1
ATOM 755 O O . PRO A 1 102 ? -0.766 10.959 5.355 1.00 96.62 102 PRO A O 1
ATOM 758 N N . SER A 1 103 ? -2.516 11.522 6.649 1.00 96.38 103 SER A N 1
ATOM 759 C CA . SER A 1 103 ? -3.587 11.062 5.763 1.00 96.38 103 SER A CA 1
ATOM 760 C C . SER A 1 103 ? -4.908 11.691 6.197 1.00 96.38 103 SER A C 1
ATOM 762 O O . SER A 1 103 ? -4.999 12.311 7.268 1.00 96.38 103 SER A O 1
ATOM 764 N N . ARG A 1 104 ? -5.951 11.545 5.378 1.00 95.81 104 ARG A N 1
ATOM 765 C CA . ARG A 1 104 ? -7.312 11.907 5.788 1.00 95.81 104 ARG A CA 1
ATOM 766 C C . ARG A 1 104 ? -7.804 11.028 6.938 1.00 95.81 104 ARG A C 1
ATOM 768 O O . ARG A 1 104 ? -7.242 9.986 7.268 1.00 95.81 104 ARG A O 1
ATOM 775 N N . SER A 1 105 ? -8.894 11.462 7.567 1.00 96.19 105 SER A N 1
ATOM 776 C CA . SER A 1 105 ? -9.551 10.658 8.600 1.00 96.19 105 SER A CA 1
ATOM 777 C C . SER A 1 105 ? -9.997 9.309 8.031 1.00 96.19 105 SER A C 1
ATOM 779 O O . SER A 1 105 ? -10.500 9.243 6.913 1.00 96.19 105 SER A O 1
ATOM 781 N N . TRP A 1 106 ? -9.860 8.245 8.823 1.00 95.06 106 TRP A N 1
ATOM 782 C CA . TRP A 1 106 ? -10.222 6.885 8.420 1.00 95.06 106 TRP A CA 1
ATOM 783 C C . TRP A 1 106 ? -11.622 6.808 7.804 1.00 95.06 106 TRP A C 1
ATOM 785 O O . TRP A 1 106 ? -12.599 7.265 8.398 1.00 95.06 106 TRP A O 1
ATOM 795 N N . GLY A 1 107 ? -11.714 6.198 6.624 1.00 95.25 107 GLY A N 1
ATOM 796 C CA . GLY A 1 107 ? -12.963 6.031 5.883 1.00 95.25 107 GLY A CA 1
ATOM 797 C C . GLY A 1 107 ? -13.449 7.278 5.134 1.00 95.25 107 GLY A C 1
ATOM 798 O O . GLY A 1 107 ? -14.459 7.197 4.439 1.00 95.25 107 GLY A O 1
ATOM 799 N N . GLN A 1 108 ? -12.761 8.420 5.244 1.00 96.88 108 GLN A N 1
ATOM 800 C CA . GLN A 1 108 ? -13.070 9.615 4.459 1.00 96.88 108 GLN A CA 1
ATOM 801 C C . GLN A 1 108 ? -12.216 9.648 3.197 1.00 96.88 108 GLN A C 1
ATOM 803 O O . GLN A 1 108 ? -11.005 9.832 3.273 1.00 96.88 108 GLN A O 1
ATOM 808 N N . HIS A 1 109 ? -12.866 9.508 2.044 1.00 96.38 109 HIS A N 1
ATOM 809 C CA . HIS A 1 109 ? -12.213 9.533 0.742 1.00 96.38 109 HIS A CA 1
ATOM 810 C C . HIS A 1 109 ? -13.141 10.090 -0.340 1.00 96.38 109 HIS A C 1
ATOM 812 O O . HIS A 1 109 ? -14.366 10.046 -0.201 1.00 96.38 109 HIS A O 1
ATOM 818 N N . ASN A 1 110 ? -12.570 10.570 -1.445 1.00 96.25 110 ASN A N 1
ATOM 819 C CA . ASN A 1 110 ? -13.317 10.887 -2.676 1.00 96.25 110 ASN A CA 1
ATOM 820 C C . ASN A 1 110 ? -13.089 9.866 -3.804 1.00 96.25 110 ASN A C 1
ATOM 822 O O . ASN A 1 110 ? -13.546 10.079 -4.928 1.00 96.25 110 ASN A O 1
ATOM 826 N N . CYS A 1 111 ? -12.421 8.757 -3.494 1.00 97.38 111 CYS A N 1
ATOM 827 C CA . CYS A 1 111 ? -11.994 7.763 -4.473 1.00 97.38 111 CYS A CA 1
ATOM 828 C C . CYS A 1 111 ? -13.019 6.651 -4.720 1.00 97.38 111 CYS A C 1
ATOM 830 O O . CYS A 1 111 ? -13.930 6.414 -3.920 1.00 97.38 111 CYS A O 1
ATOM 832 N N . ARG A 1 112 ? -12.837 5.925 -5.823 1.00 97.44 112 ARG A N 1
ATOM 833 C CA . ARG A 1 112 ? -13.517 4.663 -6.150 1.00 97.44 112 ARG A CA 1
ATOM 834 C C . ARG A 1 112 ? -12.487 3.536 -6.232 1.00 97.44 112 ARG A C 1
ATOM 836 O O . ARG A 1 112 ? -11.317 3.794 -6.438 1.00 97.44 112 ARG A O 1
ATOM 843 N N . HIS A 1 113 ? -12.910 2.273 -6.225 1.00 97.88 113 HIS A N 1
ATOM 844 C CA . HIS A 1 113 ? -11.963 1.143 -6.293 1.00 97.88 113 HIS A CA 1
ATOM 845 C C . HIS A 1 113 ? -11.113 1.050 -7.570 1.00 97.88 113 HIS A C 1
ATOM 847 O O . HIS A 1 113 ? -10.145 0.299 -7.614 1.00 97.88 113 HIS A O 1
ATOM 853 N N . LYS A 1 114 ? -11.428 1.820 -8.620 1.00 97.69 114 LYS A N 1
ATOM 854 C CA . LYS A 1 114 ? -10.529 1.994 -9.776 1.00 97.69 114 LYS A CA 1
ATOM 855 C C . LYS A 1 114 ? -9.226 2.731 -9.410 1.00 97.69 114 LYS A C 1
ATOM 857 O O . LYS A 1 114 ? -8.299 2.683 -10.202 1.00 97.69 114 LYS A O 1
ATOM 862 N N . GLU A 1 115 ? -9.204 3.411 -8.266 1.00 98.12 115 GLU A N 1
ATOM 863 C CA . GLU A 1 115 ? -8.106 4.196 -7.681 1.00 98.12 115 GLU A CA 1
ATOM 864 C C . GLU A 1 115 ? -7.470 3.441 -6.500 1.00 98.12 115 GLU A C 1
ATOM 866 O O . GLU A 1 115 ? -6.822 4.032 -5.648 1.00 98.12 115 GLU A O 1
ATOM 871 N N . ASP A 1 116 ? -7.667 2.120 -6.393 1.00 98.19 116 ASP A N 1
ATOM 872 C CA . ASP A 1 116 ? -7.028 1.356 -5.322 1.00 98.19 116 ASP A CA 1
ATOM 873 C C . ASP A 1 116 ? -5.508 1.279 -5.535 1.00 98.19 116 ASP A C 1
ATOM 875 O O . ASP A 1 116 ? -5.019 0.830 -6.581 1.00 98.19 116 ASP A O 1
ATOM 879 N N . ALA A 1 117 ? -4.769 1.656 -4.497 1.00 98.25 117 ALA A N 1
ATOM 880 C CA . ALA A 1 117 ? -3.321 1.645 -4.460 1.00 98.25 117 ALA A CA 1
ATOM 881 C C . ALA A 1 117 ? -2.744 0.237 -4.247 1.00 98.25 117 ALA A C 1
ATOM 883 O O . ALA A 1 117 ? -3.316 -0.654 -3.603 1.00 98.25 117 ALA A O 1
ATOM 884 N N . GLY A 1 118 ? -1.543 0.037 -4.773 1.00 97.56 118 GLY A N 1
ATOM 885 C CA . GLY A 1 118 ? -0.770 -1.184 -4.618 1.00 97.56 118 GLY A CA 1
ATOM 886 C C . GLY A 1 118 ? 0.717 -0.903 -4.472 1.00 97.56 118 GLY A C 1
ATOM 887 O O . GLY A 1 118 ? 1.196 0.213 -4.685 1.00 97.56 118 GLY A O 1
ATOM 888 N N . VAL A 1 119 ? 1.462 -1.947 -4.130 1.00 97.25 119 VAL A N 1
ATOM 889 C CA . VAL A 1 119 ? 2.913 -1.869 -3.950 1.00 97.25 119 VAL A CA 1
ATOM 890 C C . VAL A 1 119 ? 3.618 -3.007 -4.660 1.00 97.25 119 VAL A C 1
ATOM 892 O O . VAL A 1 119 ? 3.089 -4.111 -4.822 1.00 97.25 119 VAL A O 1
ATOM 895 N N . LEU A 1 120 ? 4.860 -2.741 -5.043 1.00 94.88 120 LEU A N 1
ATOM 896 C CA . LEU A 1 120 ? 5.842 -3.749 -5.399 1.00 94.88 120 LEU A CA 1
ATOM 897 C C . LEU A 1 120 ? 7.091 -3.501 -4.564 1.00 94.88 120 LEU A C 1
ATOM 899 O O . LEU A 1 120 ? 7.765 -2.484 -4.722 1.00 94.88 120 LEU A O 1
ATOM 903 N N . CYS A 1 121 ? 7.417 -4.439 -3.688 1.00 94.50 121 CYS A N 1
ATOM 904 C CA . CYS A 1 121 ? 8.639 -4.384 -2.906 1.00 94.50 121 CYS A CA 1
ATOM 905 C C . CYS A 1 121 ? 9.768 -5.139 -3.608 1.00 94.50 121 CYS A C 1
ATOM 907 O O . CYS A 1 121 ? 9.534 -6.043 -4.410 1.00 94.50 121 CYS A O 1
ATOM 909 N N . SER A 1 122 ? 11.004 -4.837 -3.208 1.00 89.81 122 SER A N 1
ATOM 910 C CA . SER A 1 122 ? 12.209 -5.607 -3.573 1.00 89.81 122 SER A CA 1
ATOM 911 C C . SER A 1 122 ? 12.090 -7.078 -3.202 1.00 89.81 122 SER A C 1
ATOM 913 O O . SER A 1 122 ? 12.771 -7.931 -3.766 1.00 89.81 122 SER A O 1
ATOM 915 N N . GLY A 1 123 ? 11.194 -7.360 -2.258 1.00 77.94 123 GLY A N 1
ATOM 916 C CA . GLY A 1 123 ? 10.746 -8.687 -1.927 1.00 77.94 123 GLY A CA 1
ATOM 917 C C . GLY A 1 123 ? 11.879 -9.535 -1.415 1.00 77.94 123 GLY A C 1
ATOM 918 O O . GLY A 1 123 ? 11.814 -10.726 -1.687 1.00 77.94 123 GLY A O 1
ATOM 919 N N . LEU A 1 124 ? 12.869 -8.918 -0.732 1.00 60.72 124 LEU A N 1
ATOM 920 C CA . LEU A 1 124 ? 14.136 -9.513 -0.298 1.00 60.72 124 LEU A CA 1
ATOM 921 C C . LEU A 1 124 ? 13.947 -10.998 -0.032 1.00 60.72 124 LEU A C 1
ATOM 923 O O . LEU A 1 124 ? 13.655 -11.446 1.081 1.00 60.72 124 LEU A O 1
ATOM 927 N N . THR A 1 125 ? 14.151 -11.770 -1.092 1.00 51.81 125 THR A N 1
ATOM 928 C CA . THR A 1 125 ? 14.346 -13.184 -0.986 1.00 51.81 125 THR A CA 1
ATOM 929 C C . THR A 1 125 ? 15.743 -13.254 -0.411 1.00 51.81 125 THR A C 1
ATOM 931 O O . THR A 1 125 ? 16.727 -13.331 -1.144 1.00 51.81 125 THR A O 1
ATOM 934 N N . LYS A 1 126 ? 15.855 -13.316 0.919 1.00 43.22 126 LYS A N 1
ATOM 935 C CA . LYS A 1 126 ? 16.762 -14.326 1.458 1.00 43.22 126 LYS A CA 1
ATOM 936 C C . LYS A 1 126 ? 16.224 -15.660 0.941 1.00 43.22 126 LYS A C 1
ATOM 938 O O . LYS A 1 126 ? 15.549 -16.394 1.653 1.00 43.22 126 LYS A O 1
ATOM 943 N N . LEU A 1 127 ? 16.477 -15.942 -0.336 1.00 44.28 127 LEU A N 1
ATOM 944 C CA . LEU A 1 127 ? 16.578 -17.288 -0.837 1.00 44.28 127 LEU A CA 1
ATOM 945 C C . LEU A 1 127 ? 17.768 -17.824 -0.058 1.00 44.28 127 LEU A C 1
ATOM 947 O O . LEU A 1 127 ? 18.920 -17.657 -0.445 1.00 44.28 127 LEU A O 1
ATOM 951 N N . SER A 1 128 ? 17.481 -18.371 1.122 1.00 45.62 128 SER A N 1
ATOM 952 C CA . SER A 1 128 ? 18.375 -19.328 1.736 1.00 45.62 128 SER A CA 1
ATOM 953 C C . SER A 1 128 ? 18.340 -20.521 0.795 1.00 45.62 128 SER A C 1
ATOM 955 O O . SER A 1 128 ? 17.513 -21.422 0.919 1.00 45.62 128 SER A O 1
ATOM 957 N N . LEU A 1 129 ? 19.182 -20.462 -0.234 1.00 43.47 129 LEU A N 1
ATOM 958 C CA . LEU A 1 129 ? 19.578 -21.633 -0.983 1.00 43.47 129 LEU A CA 1
ATOM 959 C C . LEU A 1 129 ? 20.332 -22.491 0.022 1.00 43.47 129 LEU A C 1
ATOM 961 O O . LEU A 1 129 ? 21.530 -22.334 0.241 1.00 43.47 129 LEU A O 1
ATOM 965 N N . THR A 1 130 ? 19.586 -23.350 0.707 1.00 44.84 130 THR A N 1
ATOM 966 C CA . THR A 1 130 ? 20.171 -24.387 1.538 1.00 44.84 130 THR A CA 1
ATOM 967 C C . THR A 1 130 ? 20.700 -25.431 0.570 1.00 44.84 130 THR A C 1
ATOM 969 O O . THR A 1 130 ? 20.000 -26.363 0.182 1.00 44.84 130 THR A O 1
ATOM 972 N N . VAL A 1 131 ? 21.926 -25.222 0.096 1.00 50.50 131 VAL A N 1
ATOM 973 C CA . VAL A 1 131 ? 22.602 -26.199 -0.746 1.00 50.50 131 VAL A CA 1
ATOM 974 C C . VAL A 1 131 ? 23.169 -27.259 0.189 1.00 50.50 131 VAL A C 1
ATOM 976 O O . VAL A 1 131 ? 24.241 -27.088 0.765 1.00 50.50 131 VAL A O 1
ATOM 979 N N . CYS A 1 132 ? 22.429 -28.345 0.390 1.00 51.09 132 CYS A N 1
ATOM 980 C CA . CYS A 1 132 ? 22.969 -29.515 1.069 1.00 51.09 132 CYS A CA 1
ATOM 981 C C . CYS A 1 132 ? 23.643 -30.402 0.010 1.00 51.09 132 CYS A C 1
ATOM 983 O O . CYS A 1 132 ? 23.061 -31.349 -0.510 1.00 51.09 132 CYS A O 1
ATOM 985 N N . PHE A 1 133 ? 24.883 -30.055 -0.339 1.00 50.19 133 PHE A N 1
ATOM 986 C CA . PHE A 1 133 ? 25.848 -31.063 -0.789 1.00 50.19 133 PHE A CA 1
ATOM 987 C C . PHE A 1 133 ? 26.223 -31.926 0.428 1.00 50.19 133 PHE A C 1
ATOM 989 O O . PHE A 1 133 ? 26.037 -31.456 1.549 1.00 50.19 133 PHE A O 1
ATOM 996 N N . PRO A 1 134 ? 26.672 -33.182 0.254 1.00 56.47 134 PRO A N 1
ATOM 997 C CA . PRO A 1 134 ? 26.441 -34.257 1.225 1.00 56.47 134 PRO A CA 1
ATOM 998 C C . PRO A 1 134 ? 26.943 -34.060 2.673 1.00 56.47 134 PRO A C 1
ATOM 1000 O O . PRO A 1 134 ? 26.590 -34.892 3.493 1.00 56.47 134 PRO A O 1
ATOM 1003 N N . PHE A 1 135 ? 27.658 -32.984 3.031 1.00 44.72 135 PHE A N 1
ATOM 1004 C CA . PHE A 1 135 ? 27.881 -32.492 4.406 1.00 44.72 135 PHE A CA 1
ATOM 1005 C C . PHE A 1 135 ? 28.189 -30.970 4.403 1.00 44.72 135 PHE A C 1
ATOM 1007 O O . PHE A 1 135 ? 28.711 -30.476 3.403 1.00 44.72 135 PHE A O 1
ATOM 1014 N N . PRO A 1 136 ? 28.104 -30.271 5.557 1.00 49.78 136 PRO A N 1
ATOM 1015 C CA . PRO A 1 136 ? 26.929 -29.598 6.140 1.00 49.78 136 PRO A CA 1
ATOM 1016 C C . PRO A 1 136 ? 26.419 -28.391 5.317 1.00 49.78 136 PRO A C 1
ATOM 1018 O O . PRO A 1 136 ? 27.167 -27.767 4.570 1.00 49.78 136 PRO A O 1
ATOM 1021 N N . CYS A 1 137 ? 25.140 -28.025 5.471 1.00 50.59 137 CYS A N 1
ATOM 1022 C CA . CYS A 1 137 ? 24.518 -26.968 4.666 1.00 50.59 137 CYS A CA 1
ATOM 1023 C C . CYS A 1 137 ? 25.133 -25.586 4.998 1.00 50.59 137 CYS A C 1
ATOM 1025 O O . CYS A 1 137 ? 24.999 -25.080 6.113 1.00 50.59 137 CYS A O 1
ATOM 1027 N N . VAL A 1 138 ? 25.818 -24.967 4.031 1.00 51.47 138 VAL A N 1
ATOM 1028 C CA . VAL A 1 138 ? 26.416 -23.629 4.180 1.00 51.47 138 VAL A CA 1
ATOM 1029 C C . VAL A 1 138 ? 25.410 -22.582 3.703 1.00 51.47 138 VAL A C 1
ATOM 1031 O O . VAL A 1 138 ? 25.009 -22.586 2.542 1.00 51.47 138 VAL A O 1
ATOM 1034 N N . SER A 1 139 ? 25.000 -21.668 4.588 1.00 42.41 139 SER A N 1
ATOM 1035 C CA . SER A 1 139 ? 24.200 -20.497 4.202 1.00 42.41 139 SER A CA 1
ATOM 1036 C C . SER A 1 139 ? 25.106 -19.442 3.573 1.00 42.41 139 SER A C 1
ATOM 1038 O O . SER A 1 139 ? 25.771 -18.693 4.288 1.00 42.41 139 SER A O 1
ATOM 1040 N N . THR A 1 140 ? 25.145 -19.355 2.245 1.00 45.22 140 THR A N 1
ATOM 1041 C CA . THR A 1 140 ? 25.770 -18.213 1.571 1.00 45.22 140 THR A CA 1
ATOM 1042 C C . THR A 1 140 ? 24.757 -17.076 1.445 1.00 45.22 140 THR A C 1
ATOM 1044 O O . THR A 1 140 ? 23.697 -17.203 0.836 1.00 45.22 140 THR A O 1
ATOM 1047 N N . TYR A 1 141 ? 25.070 -15.938 2.064 1.00 44.84 141 TYR A N 1
ATOM 1048 C CA . TYR A 1 141 ? 24.324 -14.695 1.889 1.00 44.84 141 TYR A CA 1
ATOM 1049 C C . TYR A 1 141 ? 24.797 -14.021 0.596 1.00 44.84 141 TYR A C 1
ATOM 1051 O O . TYR A 1 141 ? 25.958 -13.630 0.512 1.00 44.84 141 TYR A O 1
ATOM 1059 N N . GLN A 1 142 ? 23.927 -13.855 -0.402 1.00 43.50 142 GLN A N 1
ATOM 1060 C CA . GLN A 1 142 ? 24.219 -12.990 -1.551 1.00 43.50 142 GLN A CA 1
ATOM 1061 C C . GLN A 1 142 ? 23.345 -11.733 -1.507 1.00 43.50 142 GLN A C 1
ATOM 1063 O O . GLN A 1 142 ? 22.119 -11.805 -1.434 1.00 43.50 142 GLN A O 1
ATOM 1068 N N . ASN A 1 143 ? 23.997 -10.566 -1.532 1.00 35.38 143 ASN A N 1
ATOM 1069 C CA . ASN A 1 143 ? 23.344 -9.269 -1.688 1.00 35.38 143 ASN A CA 1
ATOM 1070 C C . ASN A 1 143 ? 22.871 -9.116 -3.142 1.00 35.38 143 ASN A C 1
ATOM 1072 O O . ASN A 1 143 ? 23.682 -9.100 -4.064 1.00 35.38 143 ASN A O 1
ATOM 1076 N N . PHE A 1 144 ? 21.562 -8.948 -3.342 1.00 50.81 144 PHE A N 1
ATOM 1077 C CA . PHE A 1 144 ? 20.913 -8.841 -4.659 1.00 50.81 144 PHE A CA 1
ATOM 1078 C C . PHE A 1 144 ? 21.215 -7.541 -5.426 1.00 50.81 144 PHE A C 1
ATOM 1080 O O . PHE A 1 144 ? 20.716 -7.359 -6.533 1.00 50.81 144 PHE A O 1
ATOM 1087 N N . SER A 1 145 ? 22.074 -6.660 -4.903 1.00 39.88 145 SER A N 1
ATOM 1088 C CA . SER A 1 145 ? 22.467 -5.414 -5.579 1.00 39.88 145 SER A CA 1
ATOM 1089 C C . SER A 1 145 ? 23.191 -5.630 -6.923 1.00 39.88 145 SER A C 1
ATOM 1091 O O . SER A 1 145 ? 23.413 -4.660 -7.640 1.00 39.88 145 SER A O 1
ATOM 1093 N N . TYR A 1 146 ? 23.559 -6.873 -7.264 1.00 38.12 146 TYR A N 1
ATOM 1094 C CA . TYR A 1 146 ? 24.300 -7.242 -8.478 1.00 38.12 146 TYR A CA 1
ATOM 1095 C C . TYR A 1 146 ? 23.505 -8.078 -9.499 1.00 38.12 146 TYR A C 1
ATOM 1097 O O . TYR A 1 146 ? 24.045 -8.416 -10.549 1.00 38.12 146 TYR A O 1
ATOM 1105 N N . ILE A 1 147 ? 22.229 -8.408 -9.252 1.00 42.09 147 ILE A N 1
ATOM 1106 C CA . ILE A 1 147 ? 21.433 -9.165 -10.234 1.00 42.09 147 ILE A CA 1
ATOM 1107 C C . ILE A 1 147 ? 20.780 -8.190 -11.213 1.00 42.09 147 ILE A C 1
ATOM 1109 O O . ILE A 1 147 ? 19.789 -7.536 -10.892 1.00 42.09 147 ILE A O 1
ATOM 1113 N N . ARG A 1 148 ? 21.321 -8.094 -12.431 1.00 44.38 148 ARG A N 1
ATOM 1114 C CA . ARG A 1 148 ? 20.656 -7.375 -13.524 1.00 44.38 148 ARG A CA 1
ATOM 1115 C C . ARG A 1 148 ? 19.558 -8.255 -14.120 1.00 44.38 148 ARG A C 1
ATOM 1117 O O . ARG A 1 148 ? 19.841 -9.321 -14.658 1.00 44.38 148 ARG A O 1
ATOM 1124 N N . MET A 1 149 ? 18.308 -7.796 -14.072 1.00 39.09 149 MET A N 1
ATOM 1125 C CA . MET A 1 149 ? 17.240 -8.383 -14.885 1.00 39.09 149 MET A CA 1
ATOM 1126 C C . MET A 1 149 ? 17.464 -7.977 -16.342 1.00 39.09 149 MET A C 1
ATOM 1128 O O . MET A 1 149 ? 17.344 -6.805 -16.693 1.00 39.09 149 MET A O 1
ATOM 1132 N N . VAL A 1 150 ? 17.833 -8.932 -17.191 1.00 37.66 150 VAL A N 1
ATOM 1133 C CA . VAL A 1 150 ? 18.009 -8.697 -18.629 1.00 37.66 150 VAL A CA 1
ATOM 1134 C C . VAL A 1 150 ? 16.708 -9.045 -19.347 1.00 37.66 150 VAL A C 1
ATOM 1136 O O . VAL A 1 150 ? 16.152 -10.125 -19.153 1.00 37.66 150 VAL A O 1
ATOM 1139 N N . HIS A 1 151 ? 16.214 -8.133 -20.186 1.00 31.14 151 HIS A N 1
ATOM 1140 C CA . HIS A 1 151 ? 15.031 -8.362 -21.013 1.00 31.14 151 HIS A CA 1
ATOM 1141 C C . HIS A 1 151 ? 15.369 -9.371 -22.120 1.00 31.14 151 HIS A C 1
ATOM 1143 O O . HIS A 1 151 ? 15.860 -9.001 -23.186 1.00 31.14 151 HIS A O 1
ATOM 1149 N N . LEU A 1 152 ? 15.085 -10.654 -21.902 1.00 33.28 152 LEU A N 1
ATOM 1150 C CA . LEU A 1 152 ? 15.223 -11.663 -22.950 1.00 33.28 152 LEU A CA 1
ATOM 1151 C C . LEU A 1 152 ? 13.991 -11.623 -23.856 1.00 33.28 152 LEU A C 1
ATOM 1153 O O . LEU A 1 152 ? 12.880 -11.956 -23.453 1.00 33.28 152 LEU A O 1
ATOM 1157 N N . ARG A 1 153 ? 14.186 -11.171 -25.096 1.00 33.53 153 ARG A N 1
ATOM 1158 C CA . ARG A 1 153 ? 13.146 -11.164 -26.126 1.00 33.53 153 ARG A CA 1
ATOM 1159 C C . ARG A 1 153 ? 13.114 -12.545 -26.791 1.00 33.53 153 ARG A C 1
ATOM 1161 O O . ARG A 1 153 ? 13.856 -12.783 -27.736 1.00 33.53 153 ARG A O 1
ATOM 1168 N N . TYR A 1 154 ? 12.283 -13.455 -26.286 1.00 31.64 154 TYR A N 1
ATOM 1169 C CA . TYR A 1 154 ? 11.960 -14.699 -26.994 1.00 31.64 154 TYR A CA 1
ATOM 1170 C C . TYR A 1 154 ? 10.796 -14.465 -27.968 1.00 31.64 154 TYR A C 1
ATOM 1172 O O . TYR A 1 154 ? 9.851 -13.747 -27.627 1.00 31.64 154 TYR A O 1
ATOM 1180 N N . PRO A 1 155 ? 10.837 -15.030 -29.188 1.00 44.56 155 PRO A N 1
ATOM 1181 C CA . PRO A 1 155 ? 9.732 -14.908 -30.118 1.00 44.56 155 PRO A CA 1
ATOM 1182 C C . PRO A 1 155 ? 8.599 -15.831 -29.655 1.00 44.56 155 PRO A C 1
ATOM 1184 O O . PRO A 1 155 ? 8.778 -17.046 -29.600 1.00 44.56 155 PRO A O 1
ATOM 1187 N N . LYS A 1 156 ? 7.437 -15.213 -29.408 1.00 40.34 156 LYS A N 1
ATOM 1188 C CA . LYS A 1 156 ? 6.118 -15.768 -29.033 1.00 40.34 156 LYS A CA 1
ATOM 1189 C C . LYS A 1 156 ? 5.788 -15.717 -27.532 1.00 40.34 156 LYS A C 1
ATOM 1191 O O . LYS A 1 156 ? 6.036 -16.641 -26.771 1.00 40.34 156 LYS A O 1
ATOM 1196 N N . GLU A 1 157 ? 5.206 -14.571 -27.170 1.00 45.88 157 GLU A N 1
ATOM 1197 C CA . GLU A 1 157 ? 4.160 -14.352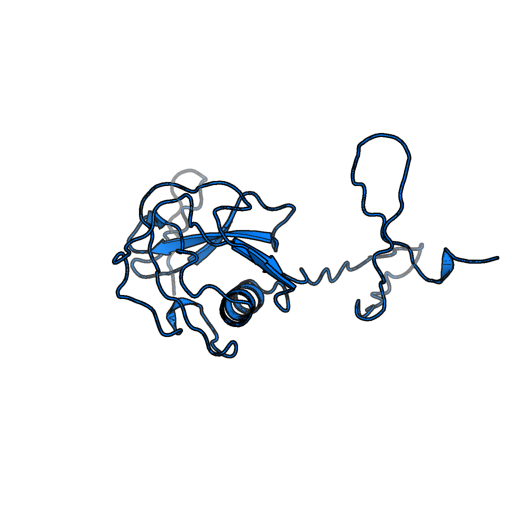 -26.155 1.00 45.88 157 GLU A CA 1
ATOM 1198 C C . GLU A 1 157 ? 4.160 -15.277 -24.931 1.00 45.88 157 GLU A C 1
ATOM 1200 O O . GLU A 1 157 ? 3.231 -16.034 -24.691 1.00 45.88 157 GLU A O 1
ATOM 1205 N N . THR A 1 158 ? 5.192 -15.150 -24.104 1.00 35.91 158 THR A N 1
ATOM 1206 C CA . THR A 1 158 ? 5.106 -15.298 -22.645 1.00 35.91 158 THR A CA 1
ATOM 1207 C C . THR A 1 158 ? 6.224 -14.445 -22.049 1.00 35.91 158 THR A C 1
ATOM 1209 O O . THR A 1 158 ? 7.398 -14.625 -22.371 1.00 35.91 158 THR A O 1
ATOM 1212 N N . VAL A 1 159 ? 5.879 -13.454 -21.223 1.00 35.78 159 VAL A N 1
ATOM 1213 C CA . VAL A 1 159 ? 6.880 -12.634 -20.525 1.00 35.78 159 VAL A CA 1
ATOM 1214 C C . VAL A 1 159 ? 7.448 -13.484 -19.390 1.00 35.78 159 VAL A C 1
ATOM 1216 O O . VAL A 1 159 ? 6.866 -13.570 -18.314 1.00 35.78 159 VAL A O 1
ATOM 1219 N N . SER A 1 160 ? 8.559 -14.167 -19.657 1.00 35.56 160 SER A N 1
ATOM 1220 C CA . SER A 1 160 ? 9.275 -14.975 -18.671 1.00 35.56 160 SER A CA 1
ATOM 1221 C C . SER A 1 160 ? 10.560 -14.261 -18.262 1.00 35.56 160 SER A C 1
ATOM 1223 O O . SER A 1 160 ? 11.507 -14.167 -19.044 1.00 35.56 160 SER A O 1
ATOM 1225 N N . TRP A 1 161 ? 10.613 -13.783 -17.020 1.00 37.84 161 TRP A N 1
ATOM 1226 C CA . TRP A 1 161 ? 11.836 -13.253 -16.421 1.00 37.84 161 TRP A CA 1
ATOM 1227 C C . TRP A 1 161 ? 12.679 -14.415 -15.895 1.00 37.84 161 TRP A C 1
ATOM 1229 O O . TRP A 1 161 ? 12.255 -15.137 -14.996 1.00 37.84 161 TRP A O 1
ATOM 1239 N N . LYS A 1 162 ? 13.876 -14.613 -16.454 1.00 40.56 162 LYS A N 1
ATOM 1240 C CA . LYS A 1 162 ? 14.850 -15.580 -15.936 1.00 40.56 162 LYS A CA 1
ATOM 1241 C C . LYS A 1 162 ? 15.925 -14.823 -15.163 1.00 40.56 162 LYS A C 1
ATOM 1243 O O . LYS A 1 162 ? 16.532 -13.903 -15.705 1.00 40.56 162 LYS A O 1
ATOM 1248 N N . ALA A 1 163 ? 16.165 -15.211 -13.914 1.00 40.41 163 ALA A N 1
ATOM 1249 C CA . ALA A 1 163 ? 17.338 -14.750 -13.182 1.00 40.41 163 ALA A CA 1
ATOM 1250 C C . ALA A 1 163 ? 18.582 -15.392 -13.813 1.00 40.41 163 ALA A C 1
ATOM 1252 O O . ALA A 1 163 ? 18.650 -16.616 -13.932 1.00 40.41 163 ALA A O 1
ATOM 1253 N N . VAL A 1 164 ? 19.529 -14.570 -14.257 1.00 41.91 164 VAL A N 1
ATOM 1254 C CA . VAL A 1 164 ? 20.799 -15.015 -14.841 1.00 41.91 164 VAL A CA 1
ATOM 1255 C C . VAL A 1 164 ? 21.913 -14.485 -13.947 1.00 41.91 164 VAL A C 1
ATOM 1257 O O . VAL A 1 164 ? 21.865 -13.322 -13.541 1.00 41.91 164 VAL A O 1
ATOM 1260 N N . THR A 1 165 ? 22.881 -15.329 -13.597 1.00 42.56 165 THR A N 1
ATOM 1261 C CA . THR A 1 165 ? 24.060 -14.897 -12.835 1.00 42.56 165 THR A CA 1
ATOM 1262 C C . THR A 1 165 ? 25.204 -14.569 -13.794 1.00 42.56 165 THR A C 1
ATOM 1264 O O . THR A 1 165 ? 25.232 -15.081 -14.909 1.00 42.56 165 THR A O 1
ATOM 1267 N N . GLU A 1 166 ? 26.179 -13.746 -13.391 1.00 39.09 166 GLU A N 1
ATOM 1268 C CA . GLU A 1 166 ? 27.368 -13.474 -14.228 1.00 39.09 166 GLU A CA 1
ATOM 1269 C C . GLU A 1 166 ? 28.124 -14.752 -14.635 1.00 39.09 166 GLU A C 1
ATOM 1271 O O . GLU A 1 166 ? 28.771 -14.767 -15.675 1.00 39.09 166 GLU A O 1
ATOM 1276 N N . LYS A 1 167 ? 27.993 -15.854 -13.879 1.00 45.44 167 LYS A N 1
ATOM 1277 C CA . LYS A 1 167 ? 28.585 -17.152 -14.247 1.00 45.44 167 LYS A CA 1
ATOM 1278 C C . LYS A 1 167 ? 27.926 -17.819 -15.454 1.00 45.44 167 LYS A C 1
ATOM 1280 O O . LYS A 1 167 ? 28.537 -18.694 -16.053 1.00 45.44 167 LYS A O 1
ATOM 1285 N N . ASP A 1 168 ? 26.706 -17.421 -15.806 1.00 41.72 168 ASP A N 1
ATOM 1286 C CA . ASP A 1 168 ? 25.967 -17.986 -16.938 1.00 41.72 168 ASP A CA 1
ATOM 1287 C C . ASP A 1 168 ? 26.208 -17.202 -18.244 1.00 41.72 168 ASP A C 1
ATOM 1289 O O . ASP A 1 168 ? 25.738 -17.609 -19.307 1.00 41.72 168 ASP A O 1
ATOM 1293 N N . VAL A 1 169 ? 26.937 -16.080 -18.183 1.00 44.12 169 VAL A N 1
ATOM 1294 C CA . VAL A 1 169 ? 27.279 -15.230 -19.333 1.00 44.12 169 VAL A CA 1
ATOM 1295 C C . VAL A 1 169 ? 28.784 -15.339 -19.597 1.00 44.12 169 VAL A C 1
ATOM 1297 O O . VAL A 1 169 ? 29.539 -14.406 -19.354 1.00 44.12 169 VAL A O 1
ATOM 1300 N N . GLY A 1 170 ? 29.222 -16.497 -20.095 1.00 34.44 170 GLY A N 1
ATOM 1301 C CA . GLY A 1 170 ? 30.528 -16.631 -20.750 1.00 34.44 170 GLY A CA 1
ATOM 1302 C C . GLY A 1 170 ? 31.430 -17.749 -20.225 1.00 34.44 170 GLY A C 1
ATOM 1303 O O . GLY A 1 170 ? 32.132 -17.599 -19.227 1.00 34.44 170 GLY A O 1
ATOM 1304 N N . SER A 1 171 ? 31.478 -18.842 -20.987 1.00 33.38 171 SER A N 1
ATOM 1305 C CA . SER A 1 171 ? 32.739 -19.373 -21.525 1.00 33.38 171 SER A CA 1
ATOM 1306 C C . SER A 1 171 ? 32.72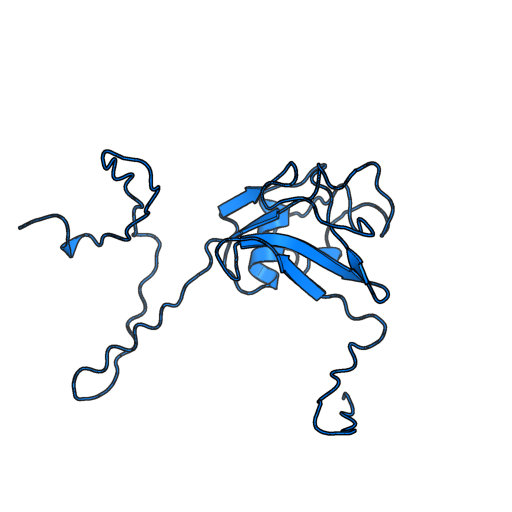6 -19.147 -23.030 1.00 33.38 171 SER A C 1
ATOM 1308 O O . SER A 1 171 ? 31.615 -19.246 -23.602 1.00 33.38 171 SER A O 1
#

Sequence (171 aa):
PGWASAFGGWVLVSIPAGSRQIRLVNGAGRCAGRVEIYYNGSWGTVCDDSWDLSDSNVICKQLGCGHALNATVSAHYGQGSGQIWLDDVNCSGNESDLWSCPSRSWGQHNCRHKEDAGVLCSGLTKLSLTVCFPFPCVSTYQNFSYIRMVHLRYPKETVSWKAVTEKDVGS